Protein AF-A0A317Z654-F1 (afdb_monomer)

Mean predicted aligned error: 9.39 Å

Sequence (153 aa):
MNNPNESRLLTFFTDKKKDPSYTLAQSIGLVLGPLLFALILLFVRPDDLAFKGVYVLAITAWIAIWWITEAIPIPATSLLPLVLLPLGHVMNSATVSAQYGNDIIYLFLGGFILAIAMERWDLHTRIALTIISSIGTSTGRILLGFMVATGGL

Secondary structure (DSSP, 8-state):
---HHHHHHHHHHH------SS-HHHHHHHHHHHHHHHHHHHH---TTS-HHHHHHHHHHHHHHHHHHHT-S-HHHHHTHHHHHHHHTTSS-HHHHHHHTT-HHHHHHHHHHHHHHHHHHTTHHHHHHHHHHHHH-S-HHHHHHHHHHHHH--

Radius of gyration: 26.68 Å; Cα contacts (8 Å, |Δi|>4): 96; chains: 1; bounding box: 50×75×62 Å

Structure (mmCIF, N/CA/C/O backbone):
data_AF-A0A317Z654-F1
#
_entry.id   AF-A0A317Z654-F1
#
loop_
_atom_site.group_PDB
_atom_site.id
_atom_site.type_symbol
_atom_site.label_atom_id
_atom_site.label_alt_id
_atom_site.label_comp_id
_atom_site.label_asym_id
_atom_site.label_entity_id
_atom_site.label_seq_id
_atom_site.pdbx_PDB_ins_code
_atom_site.Cartn_x
_atom_site.Cartn_y
_atom_site.Cartn_z
_atom_site.occupancy
_atom_site.B_iso_or_equiv
_atom_site.auth_seq_id
_atom_site.auth_comp_id
_atom_site.auth_asym_id
_atom_site.auth_atom_id
_atom_site.pdbx_PDB_model_num
ATOM 1 N N . MET A 1 1 ? -21.015 -56.261 8.034 1.00 54.62 1 MET A N 1
ATOM 2 C CA . MET A 1 1 ? -22.139 -55.854 7.163 1.00 54.62 1 MET A CA 1
ATOM 3 C C . MET A 1 1 ? -22.178 -54.333 7.170 1.00 54.62 1 MET A C 1
ATOM 5 O O . MET A 1 1 ? -22.530 -53.773 8.195 1.00 54.62 1 MET A O 1
ATOM 9 N N . ASN A 1 2 ? -21.705 -53.679 6.103 1.00 59.78 2 ASN A N 1
ATOM 10 C CA . ASN A 1 2 ? -21.690 -52.213 5.997 1.00 59.78 2 ASN A CA 1
ATOM 11 C C . ASN A 1 2 ? -23.129 -51.710 5.823 1.00 59.78 2 ASN A C 1
ATOM 13 O O . ASN A 1 2 ? -23.832 -52.179 4.926 1.00 59.78 2 ASN A O 1
ATOM 17 N N . ASN A 1 3 ? -23.574 -50.798 6.687 1.00 70.75 3 ASN A N 1
ATOM 18 C CA . ASN A 1 3 ? -24.916 -50.233 6.631 1.00 70.75 3 ASN A CA 1
ATOM 19 C C . ASN A 1 3 ? -24.988 -49.211 5.475 1.00 70.75 3 ASN A C 1
ATOM 21 O O . ASN A 1 3 ? -24.226 -48.243 5.489 1.00 70.75 3 ASN A O 1
ATOM 25 N N . PRO A 1 4 ? -25.894 -49.363 4.491 1.00 69.50 4 PRO A N 1
ATOM 26 C CA . PRO A 1 4 ? -26.003 -48.446 3.347 1.00 69.50 4 PRO A CA 1
ATOM 27 C C . PRO A 1 4 ? -26.296 -46.981 3.732 1.00 69.50 4 PRO A C 1
ATOM 29 O O . PRO A 1 4 ? -26.114 -46.074 2.916 1.00 69.50 4 PRO A O 1
ATOM 32 N N . ASN A 1 5 ? -26.720 -46.722 4.974 1.00 70.88 5 ASN A N 1
ATOM 33 C CA . ASN A 1 5 ? -26.965 -45.373 5.483 1.00 70.88 5 ASN A CA 1
ATOM 34 C C . ASN A 1 5 ? -25.691 -44.661 5.980 1.00 70.88 5 ASN A C 1
ATOM 36 O O . ASN A 1 5 ? -25.615 -43.438 5.877 1.00 70.88 5 ASN A O 1
ATOM 40 N N . GLU A 1 6 ? -24.667 -45.388 6.444 1.00 70.06 6 GLU A N 1
ATOM 41 C CA . GLU A 1 6 ? -23.388 -44.786 6.868 1.00 70.06 6 GLU A CA 1
ATOM 42 C C . GLU A 1 6 ? -22.599 -44.242 5.675 1.00 70.06 6 GLU A C 1
ATOM 44 O O . GLU A 1 6 ? -22.070 -43.133 5.736 1.00 70.06 6 GLU A O 1
ATOM 49 N N . SER A 1 7 ? -22.589 -44.961 4.547 1.00 66.94 7 SER A N 1
ATOM 50 C CA . SER A 1 7 ? -21.935 -44.492 3.319 1.00 66.94 7 SER A CA 1
ATOM 51 C C . SER A 1 7 ? -22.554 -43.200 2.786 1.00 66.94 7 SER A C 1
ATOM 53 O O . SER A 1 7 ? -21.828 -42.344 2.289 1.00 66.94 7 SER A O 1
ATOM 55 N N . ARG A 1 8 ? -23.878 -43.027 2.937 1.00 69.31 8 ARG A N 1
ATOM 56 C CA . ARG A 1 8 ? -24.574 -41.791 2.548 1.00 69.31 8 ARG A CA 1
ATOM 57 C C . ARG A 1 8 ? -24.163 -40.614 3.426 1.00 69.31 8 ARG A C 1
ATOM 59 O O . ARG A 1 8 ? -23.849 -39.555 2.889 1.00 69.31 8 ARG A O 1
ATOM 66 N N . LEU A 1 9 ? -24.110 -40.799 4.745 1.00 68.06 9 LEU A N 1
ATOM 67 C CA . LEU A 1 9 ? -23.656 -39.761 5.676 1.00 68.06 9 LEU A CA 1
ATOM 68 C C . LEU A 1 9 ? -22.213 -39.340 5.374 1.00 68.06 9 LEU A C 1
ATOM 70 O O . LEU A 1 9 ? -21.937 -38.149 5.268 1.00 68.06 9 LEU A O 1
ATOM 74 N N . LEU A 1 10 ? -21.315 -40.297 5.126 1.00 67.56 10 LEU A N 1
ATOM 75 C CA . LEU A 1 10 ? -19.926 -40.000 4.769 1.00 67.56 10 LEU A CA 1
ATOM 76 C C . LEU A 1 10 ? -19.807 -39.239 3.439 1.00 67.56 10 LEU A C 1
ATOM 78 O O . LEU A 1 10 ? -18.992 -38.324 3.356 1.00 67.56 10 LEU A O 1
ATOM 82 N N . THR A 1 11 ? -20.643 -39.522 2.431 1.00 67.25 11 THR A N 1
ATOM 83 C CA . THR A 1 11 ? -20.683 -38.707 1.200 1.00 67.25 11 THR A CA 1
ATOM 84 C C . THR A 1 11 ? -21.229 -37.294 1.427 1.00 67.25 11 THR A C 1
ATOM 86 O O . THR A 1 11 ? -20.702 -36.360 0.831 1.00 67.25 11 THR A O 1
ATOM 89 N N . PHE A 1 12 ? -22.200 -37.102 2.331 1.00 67.81 12 PHE A N 1
ATOM 90 C CA . PHE A 1 12 ? -22.700 -35.767 2.698 1.00 67.81 12 PHE A CA 1
ATOM 91 C C . PHE A 1 12 ? -21.652 -34.918 3.441 1.00 67.81 12 PHE A C 1
ATOM 93 O O . PHE A 1 12 ? -21.646 -33.700 3.286 1.00 67.81 12 PHE A O 1
ATOM 100 N N . PHE A 1 13 ? -20.747 -35.536 4.212 1.00 71.06 13 PHE A N 1
ATOM 101 C CA . PHE A 1 13 ? -19.659 -34.835 4.915 1.00 71.06 13 PHE A CA 1
ATOM 102 C C . PHE A 1 13 ? -18.355 -34.712 4.105 1.00 71.06 13 PHE A C 1
ATOM 104 O O . PHE A 1 13 ? -17.494 -33.909 4.465 1.00 71.06 13 PHE A O 1
ATOM 111 N N . THR A 1 14 ? -18.188 -35.489 3.029 1.00 69.56 14 THR A N 1
ATOM 112 C CA . THR A 1 14 ? -16.955 -35.503 2.213 1.00 69.56 14 THR A CA 1
ATOM 113 C C . THR A 1 14 ? -16.972 -34.468 1.091 1.00 69.56 14 THR A C 1
ATOM 115 O O . THR A 1 14 ? -15.910 -34.090 0.596 1.00 69.56 14 THR A O 1
ATOM 118 N N . ASP A 1 15 ? -18.139 -33.942 0.720 1.00 63.03 15 ASP A N 1
ATOM 119 C CA . ASP A 1 15 ? -18.247 -32.924 -0.325 1.00 63.03 15 ASP A CA 1
ATOM 120 C C . ASP A 1 15 ? -17.948 -31.517 0.227 1.00 63.03 15 ASP A C 1
ATOM 122 O O . ASP A 1 15 ? -18.772 -30.599 0.219 1.00 63.03 15 ASP A O 1
ATOM 126 N N . LYS A 1 16 ? -16.732 -31.330 0.761 1.00 62.50 16 LYS A N 1
ATOM 127 C CA . LYS A 1 16 ? -16.167 -29.987 0.903 1.00 62.50 16 LYS A CA 1
ATOM 128 C C . LYS A 1 16 ? -15.855 -29.490 -0.499 1.00 62.50 16 LYS A C 1
ATOM 130 O O . LYS A 1 16 ? -14.761 -29.721 -1.018 1.00 62.50 16 LYS A O 1
ATOM 135 N N . LYS A 1 17 ? -16.814 -28.777 -1.090 1.00 58.84 17 LYS A N 1
ATOM 136 C CA . LYS A 1 17 ? -16.589 -27.929 -2.258 1.00 58.84 17 LYS A CA 1
ATOM 137 C C . LYS A 1 17 ? -15.328 -27.106 -1.989 1.00 58.84 17 LYS A C 1
ATOM 139 O O . LYS A 1 17 ? -15.285 -26.294 -1.068 1.00 58.84 17 LYS A O 1
ATOM 144 N N . LYS A 1 18 ? -14.260 -27.409 -2.721 1.00 60.62 18 LYS A N 1
ATOM 145 C CA . LYS A 1 18 ? -12.972 -26.739 -2.575 1.00 60.62 18 LYS A CA 1
ATOM 146 C C . LYS A 1 18 ? -13.162 -25.343 -3.151 1.00 60.62 18 LYS A C 1
ATOM 148 O O 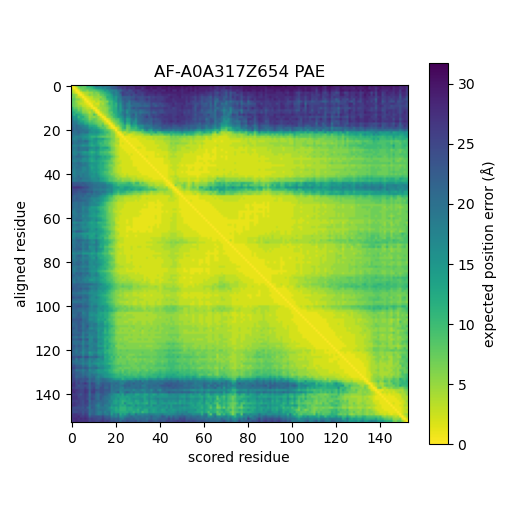. LYS A 1 18 ? -13.158 -25.189 -4.371 1.00 60.62 18 LYS A O 1
ATOM 153 N N . ASP A 1 19 ? -13.431 -24.363 -2.293 1.00 62.00 19 ASP A N 1
ATOM 154 C CA . ASP A 1 19 ? -13.517 -22.978 -2.738 1.00 62.00 19 ASP A CA 1
ATOM 155 C C . ASP A 1 19 ? -12.210 -22.641 -3.471 1.00 62.00 19 ASP A C 1
ATOM 157 O O . ASP A 1 19 ? -11.124 -22.979 -2.974 1.00 62.00 19 ASP A O 1
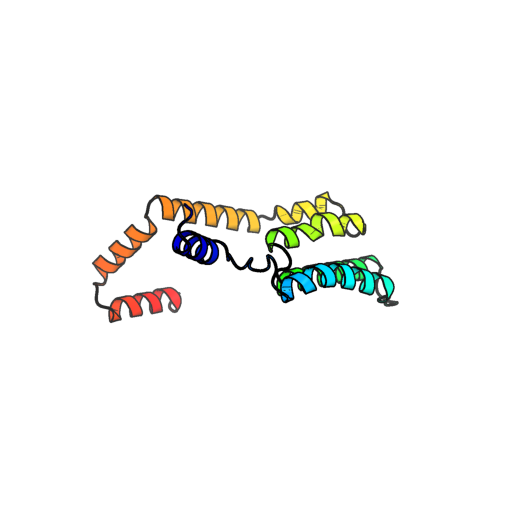ATOM 161 N N . PRO A 1 20 ? -12.281 -22.087 -4.693 1.00 65.50 20 PRO A N 1
ATOM 162 C CA . P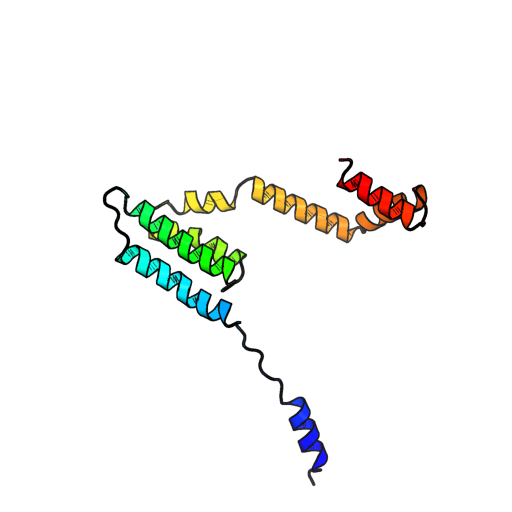RO A 1 20 ? -11.082 -21.767 -5.444 1.00 65.50 20 PRO A CA 1
ATOM 163 C C . PRO A 1 20 ? -10.223 -20.822 -4.603 1.00 65.50 20 PRO A C 1
ATOM 165 O O . PRO A 1 20 ? -10.703 -19.804 -4.113 1.00 65.50 20 PRO A O 1
ATOM 168 N N . SER A 1 21 ? -8.946 -21.173 -4.424 1.00 77.44 21 SER A N 1
ATOM 169 C CA . SER A 1 21 ? -8.009 -20.414 -3.583 1.00 77.44 21 SER A CA 1
ATOM 170 C C . SER A 1 21 ? -7.780 -18.977 -4.067 1.00 77.44 21 SER A C 1
ATOM 172 O O . SER A 1 21 ? -7.259 -18.169 -3.308 1.00 77.44 21 SER A O 1
ATOM 174 N N . TYR A 1 22 ? -8.186 -18.668 -5.304 1.00 81.06 22 TYR A N 1
ATOM 175 C CA . TYR A 1 22 ? -8.161 -17.339 -5.898 1.00 81.06 22 TYR A CA 1
ATOM 176 C C . TYR A 1 22 ? -9.501 -17.005 -6.545 1.00 81.06 22 TYR A C 1
ATOM 178 O O . TYR A 1 22 ? -10.114 -17.839 -7.219 1.00 81.06 22 TYR A O 1
ATOM 186 N N . THR A 1 23 ? -9.916 -15.749 -6.413 1.00 90.88 23 THR A N 1
ATOM 187 C CA . THR A 1 23 ? -11.000 -15.204 -7.230 1.00 90.88 23 THR A CA 1
ATOM 188 C C . THR A 1 23 ? -10.538 -15.039 -8.682 1.00 90.88 23 THR A C 1
ATOM 190 O O . THR A 1 23 ? -9.341 -15.014 -8.991 1.00 90.88 23 THR A O 1
ATOM 193 N N . LEU A 1 24 ? -11.495 -14.912 -9.605 1.00 90.62 24 LEU A N 1
ATOM 194 C CA . LEU A 1 24 ? -11.193 -14.665 -11.016 1.00 90.62 24 LEU A CA 1
ATOM 195 C C . LEU A 1 24 ? -10.365 -13.379 -11.181 1.00 90.62 24 LEU A C 1
ATOM 197 O O . LEU A 1 24 ? -9.372 -13.384 -11.902 1.00 90.62 24 LEU A O 1
ATOM 201 N N . ALA A 1 25 ? -10.728 -12.310 -10.465 1.00 91.50 25 ALA A N 1
ATOM 202 C CA . ALA A 1 25 ? -10.007 -11.040 -10.496 1.00 91.50 25 ALA A CA 1
ATOM 203 C C . ALA A 1 25 ? -8.552 -11.189 -10.025 1.00 91.50 25 ALA A C 1
ATOM 205 O O . ALA A 1 25 ? -7.647 -10.728 -10.717 1.00 91.50 25 ALA A O 1
ATOM 206 N N . GLN A 1 26 ? -8.321 -11.897 -8.914 1.00 94.19 26 GLN A N 1
ATOM 207 C CA . GLN A 1 26 ? -6.975 -12.162 -8.395 1.00 94.19 26 GLN A CA 1
ATOM 208 C C . GLN A 1 26 ? -6.135 -12.982 -9.376 1.00 94.19 26 GLN A C 1
ATOM 210 O O . GLN A 1 26 ? -4.973 -12.662 -9.620 1.00 94.19 26 GLN A O 1
ATOM 215 N N . SER A 1 27 ? -6.734 -14.012 -9.980 1.00 94.19 27 SER A N 1
ATOM 216 C CA . SER A 1 27 ? -6.054 -14.880 -10.949 1.00 94.19 27 SER A CA 1
ATOM 217 C C . SER A 1 27 ? -5.643 -14.110 -12.205 1.00 94.19 27 SER A C 1
ATOM 219 O O . SER A 1 27 ? -4.512 -14.245 -12.673 1.00 94.19 27 SER A O 1
ATOM 221 N N . ILE A 1 28 ? -6.540 -13.268 -12.732 1.00 95.88 28 ILE A N 1
ATOM 222 C CA . ILE A 1 28 ? -6.231 -12.386 -13.863 1.00 95.88 28 ILE A CA 1
ATOM 223 C C . ILE A 1 28 ? -5.144 -11.392 -13.464 1.00 95.88 28 ILE A C 1
ATOM 225 O O . ILE A 1 28 ? -4.161 -11.254 -14.185 1.00 95.88 28 ILE A O 1
ATOM 229 N N . GLY A 1 29 ? -5.288 -10.733 -12.314 1.00 95.56 29 GLY A N 1
ATOM 230 C CA . GLY A 1 29 ? -4.338 -9.743 -11.818 1.00 95.56 29 GLY A CA 1
ATOM 231 C C . GLY A 1 29 ? -2.920 -10.285 -11.664 1.00 95.56 29 GLY A C 1
ATOM 232 O O . GLY A 1 29 ? -1.959 -9.622 -12.064 1.00 95.56 29 GLY A O 1
ATOM 233 N N . LEU A 1 30 ? -2.793 -11.518 -11.163 1.00 96.00 30 LEU A N 1
ATOM 234 C CA . LEU A 1 30 ? -1.512 -12.192 -10.959 1.00 96.00 30 LEU A CA 1
ATOM 235 C C . LEU A 1 30 ? -0.699 -12.286 -12.256 1.00 96.00 30 LEU A C 1
ATOM 237 O O . LEU A 1 30 ? 0.506 -12.042 -12.237 1.00 96.00 30 LEU A O 1
ATOM 241 N N . VAL A 1 31 ? -1.360 -12.579 -13.380 1.00 97.25 31 VAL A N 1
ATOM 242 C CA . VAL A 1 31 ? -0.726 -12.678 -14.706 1.00 97.25 31 VAL A CA 1
ATOM 243 C C . VAL A 1 31 ? -0.643 -11.314 -15.393 1.00 97.25 31 VAL A C 1
ATOM 245 O O . VAL A 1 31 ? 0.366 -10.990 -16.021 1.00 97.25 31 VAL A O 1
ATOM 248 N N . LEU A 1 32 ? -1.686 -10.496 -15.262 1.00 97.06 32 LEU A N 1
ATOM 249 C CA . LEU A 1 32 ? -1.822 -9.222 -15.962 1.00 97.06 32 LEU A CA 1
ATOM 250 C C . LEU A 1 32 ? -0.768 -8.196 -15.522 1.00 97.06 32 LEU A C 1
ATOM 252 O O . LEU A 1 32 ? -0.288 -7.441 -16.362 1.00 97.06 32 LEU A O 1
ATOM 256 N N . GLY A 1 33 ? -0.372 -8.191 -14.244 1.00 97.06 33 GLY A N 1
ATOM 257 C CA . GLY A 1 33 ? 0.680 -7.308 -13.723 1.00 97.06 33 GLY A CA 1
ATOM 258 C C . GLY A 1 33 ? 2.030 -7.472 -14.442 1.00 97.06 33 GLY A C 1
ATOM 259 O O . GLY A 1 33 ? 2.463 -6.543 -15.131 1.00 97.06 33 GLY A O 1
ATOM 260 N N . PRO A 1 34 ? 2.677 -8.651 -14.351 1.00 97.56 34 PRO A N 1
ATOM 261 C CA . PRO A 1 34 ? 3.920 -8.941 -15.068 1.00 97.56 34 PRO A CA 1
ATOM 262 C C . PRO A 1 34 ? 3.786 -8.802 -16.590 1.00 97.56 34 PRO A C 1
ATOM 264 O O . PRO A 1 34 ? 4.713 -8.339 -17.257 1.00 97.56 34 PRO A O 1
ATOM 267 N N . LEU A 1 35 ? 2.630 -9.183 -17.148 1.00 97.88 35 LEU A N 1
ATOM 268 C CA . LEU A 1 35 ? 2.366 -9.052 -18.579 1.00 97.88 35 LEU A CA 1
ATOM 269 C C . LEU A 1 35 ? 2.400 -7.582 -19.013 1.00 97.88 35 LEU A C 1
ATOM 271 O O . LEU A 1 35 ? 3.090 -7.251 -19.974 1.00 97.88 35 LEU A O 1
ATOM 275 N N . LEU A 1 36 ? 1.703 -6.691 -18.302 1.00 97.00 36 LEU A N 1
ATOM 276 C CA . LEU A 1 36 ? 1.702 -5.265 -18.625 1.00 97.00 36 LEU A CA 1
ATOM 277 C C . LEU A 1 36 ? 3.067 -4.617 -18.395 1.00 97.00 36 LEU A C 1
ATOM 279 O O . LEU A 1 36 ? 3.472 -3.792 -19.210 1.00 97.00 36 LEU A O 1
ATOM 283 N N . PHE A 1 37 ? 3.817 -5.040 -17.376 1.00 97.88 37 PHE A N 1
ATOM 284 C CA . PHE A 1 37 ? 5.212 -4.628 -17.211 1.00 97.88 37 PHE A CA 1
ATOM 285 C C . PHE A 1 37 ? 6.043 -4.943 -18.466 1.00 97.88 37 PHE A C 1
ATOM 287 O O . PHE A 1 37 ? 6.694 -4.055 -19.017 1.00 97.88 37 PHE A O 1
ATOM 294 N N . ALA A 1 38 ? 5.970 -6.180 -18.968 1.00 97.50 38 ALA A N 1
ATOM 295 C CA . ALA A 1 38 ? 6.694 -6.584 -20.171 1.00 97.50 38 ALA A CA 1
ATOM 296 C C . ALA A 1 38 ? 6.218 -5.822 -21.420 1.00 97.50 38 ALA A C 1
ATOM 298 O O . ALA A 1 38 ? 7.042 -5.332 -22.192 1.00 97.50 38 ALA A O 1
ATOM 299 N N . LEU A 1 39 ? 4.903 -5.677 -21.608 1.00 97.69 39 LEU A N 1
ATOM 300 C CA . LEU A 1 39 ? 4.339 -4.957 -22.752 1.00 97.69 39 LEU A CA 1
ATOM 301 C C . LEU A 1 39 ? 4.755 -3.481 -22.762 1.00 97.69 39 LEU A C 1
ATOM 303 O O . LEU A 1 39 ? 5.126 -2.968 -23.816 1.00 97.69 39 LEU A O 1
ATOM 307 N N . ILE A 1 40 ? 4.759 -2.810 -21.608 1.00 96.75 40 ILE A N 1
ATOM 308 C CA . ILE A 1 40 ? 5.206 -1.416 -21.509 1.00 96.75 40 ILE A CA 1
ATOM 309 C C . ILE A 1 40 ? 6.685 -1.306 -21.897 1.00 96.75 40 ILE A C 1
ATOM 311 O O . ILE A 1 40 ? 7.026 -0.479 -22.735 1.00 96.75 40 ILE A O 1
ATOM 315 N N . LEU A 1 41 ? 7.560 -2.172 -21.377 1.00 95.50 41 LEU A N 1
ATOM 316 C CA . LEU A 1 41 ? 8.987 -2.131 -21.725 1.00 95.50 41 LEU A CA 1
ATOM 317 C C . LEU A 1 41 ? 9.275 -2.419 -23.210 1.00 95.50 41 LEU A C 1
ATOM 319 O O . LEU A 1 41 ? 10.266 -1.923 -23.757 1.00 95.50 41 LEU A O 1
ATOM 323 N N . LEU A 1 42 ? 8.440 -3.233 -23.860 1.00 95.06 42 LEU A N 1
ATOM 324 C CA . LEU A 1 42 ? 8.608 -3.598 -25.267 1.00 95.06 42 LEU A CA 1
ATOM 325 C C . LEU A 1 42 ? 8.055 -2.536 -26.222 1.00 95.06 42 LEU A C 1
ATOM 327 O O . LEU A 1 42 ? 8.723 -2.210 -27.204 1.00 95.06 42 LEU A O 1
ATOM 331 N N . PHE A 1 43 ? 6.866 -1.998 -25.941 1.00 94.94 43 PHE A N 1
ATOM 332 C CA . PHE A 1 43 ? 6.119 -1.162 -26.886 1.00 94.94 43 PHE A CA 1
ATOM 333 C C . PHE A 1 43 ? 6.133 0.334 -26.560 1.00 94.94 43 PHE A C 1
ATOM 335 O O . PHE A 1 43 ? 5.934 1.146 -27.461 1.00 94.94 43 PHE A O 1
ATOM 342 N N . VAL A 1 44 ? 6.372 0.728 -25.308 1.00 91.94 44 VAL A N 1
ATOM 343 C CA . VAL A 1 44 ? 6.346 2.140 -24.905 1.00 91.94 44 VAL A CA 1
ATOM 344 C C . VAL A 1 44 ? 7.762 2.701 -24.945 1.00 91.94 44 VAL A C 1
ATOM 346 O O . VAL A 1 44 ? 8.574 2.455 -24.057 1.00 91.94 44 VAL A O 1
ATOM 349 N N . ARG A 1 45 ? 8.064 3.473 -25.991 1.00 88.12 45 ARG A N 1
ATOM 350 C CA . ARG A 1 45 ? 9.337 4.193 -26.144 1.00 88.12 45 ARG A CA 1
ATOM 351 C C . ARG A 1 45 ? 9.074 5.620 -26.627 1.00 88.12 45 ARG A C 1
ATOM 353 O O . ARG A 1 45 ? 9.097 5.853 -27.830 1.00 88.12 45 ARG A O 1
ATOM 360 N N . PRO A 1 46 ? 8.759 6.552 -25.715 1.00 88.25 46 PRO A N 1
ATOM 361 C CA . PRO A 1 46 ? 8.628 7.959 -26.065 1.00 88.25 46 PRO A CA 1
ATOM 362 C C . PRO A 1 46 ? 10.012 8.537 -26.370 1.00 88.25 46 PRO A C 1
ATOM 364 O O . PRO A 1 46 ? 10.959 8.247 -25.638 1.00 88.25 46 PRO A O 1
ATOM 367 N N . ASP A 1 47 ? 10.119 9.386 -27.390 1.00 85.25 47 ASP A N 1
ATOM 368 C CA . ASP A 1 47 ? 11.394 10.012 -27.771 1.00 85.25 47 ASP A CA 1
ATOM 369 C C . ASP A 1 47 ? 11.944 10.936 -26.665 1.00 85.25 47 ASP A C 1
ATOM 371 O O . ASP A 1 47 ? 13.154 11.019 -26.457 1.00 85.25 47 ASP A O 1
ATOM 375 N N . ASP A 1 48 ? 11.051 11.552 -25.883 1.00 89.38 48 ASP A N 1
ATOM 376 C CA . ASP A 1 48 ? 11.392 12.513 -24.826 1.00 89.38 48 ASP A CA 1
ATOM 377 C C . ASP A 1 48 ? 11.575 11.883 -23.431 1.00 89.38 48 ASP A C 1
ATOM 379 O O . ASP A 1 48 ? 11.806 12.598 -22.451 1.00 89.38 48 ASP A O 1
ATOM 383 N N . LEU A 1 49 ? 11.457 10.554 -23.292 1.00 89.88 49 LEU A N 1
ATOM 384 C CA . LEU A 1 49 ? 11.509 9.889 -21.986 1.00 89.88 49 LEU A CA 1
ATOM 385 C C . LEU A 1 49 ? 12.677 8.909 -21.878 1.00 89.88 49 LEU A C 1
ATOM 387 O O . LEU A 1 49 ? 12.771 7.917 -22.596 1.00 89.88 49 LEU A O 1
ATOM 391 N N . ALA A 1 50 ? 13.536 9.133 -20.883 1.00 93.31 50 ALA A N 1
ATOM 392 C CA . ALA A 1 50 ? 14.614 8.206 -20.565 1.00 93.31 50 ALA A CA 1
ATOM 393 C C . ALA A 1 50 ? 14.073 6.810 -20.202 1.00 93.31 50 ALA A C 1
ATOM 395 O O . ALA A 1 50 ? 13.038 6.680 -19.543 1.00 93.31 50 ALA A O 1
ATOM 396 N N . PHE A 1 51 ? 14.839 5.759 -20.520 1.00 92.88 51 PHE A N 1
ATOM 397 C CA . PHE A 1 51 ? 14.485 4.363 -20.217 1.00 92.88 51 PHE A CA 1
ATOM 398 C C . PHE A 1 51 ? 14.080 4.143 -18.750 1.00 92.88 51 PHE A C 1
ATOM 400 O O . PHE A 1 51 ? 13.127 3.423 -18.466 1.00 92.88 51 PHE A O 1
ATOM 407 N N . LYS A 1 52 ? 14.753 4.822 -17.810 1.00 94.94 52 LYS A N 1
ATOM 408 C CA . LYS A 1 52 ? 14.414 4.760 -16.379 1.00 94.94 52 LYS A CA 1
ATOM 409 C C . LYS A 1 52 ? 12.975 5.209 -16.097 1.00 94.94 52 LYS A C 1
ATOM 411 O O . LYS A 1 52 ? 12.325 4.615 -15.246 1.00 94.94 52 LYS A O 1
ATOM 416 N N . GLY A 1 53 ? 12.469 6.214 -16.815 1.00 95.19 53 GLY A N 1
ATOM 417 C CA . GLY A 1 53 ? 11.089 6.689 -16.693 1.00 95.19 53 GLY A CA 1
ATOM 418 C C . GLY A 1 53 ? 10.072 5.660 -17.190 1.00 95.19 53 GLY A C 1
ATOM 419 O O . GLY A 1 53 ? 9.108 5.367 -16.487 1.00 95.19 53 GLY A O 1
ATOM 420 N N . VAL A 1 54 ? 10.330 5.041 -18.348 1.00 96.44 54 VAL A N 1
ATOM 421 C CA . VAL A 1 54 ? 9.501 3.937 -18.876 1.00 96.44 54 VAL A CA 1
ATOM 422 C C . VAL A 1 54 ? 9.499 2.746 -17.913 1.00 96.44 54 VAL A C 1
ATOM 424 O O . VAL A 1 54 ? 8.460 2.137 -17.670 1.00 96.44 54 VAL A O 1
ATOM 427 N N . TYR A 1 55 ? 10.648 2.435 -17.317 1.00 97.19 55 TYR A N 1
ATOM 428 C CA . TYR A 1 55 ? 10.772 1.331 -16.372 1.00 97.19 55 TYR A CA 1
ATOM 429 C C . TYR A 1 55 ? 9.996 1.581 -15.070 1.00 97.19 55 TYR A C 1
ATOM 431 O O . TYR A 1 55 ? 9.314 0.682 -14.579 1.00 97.19 55 TYR A O 1
ATOM 439 N N . VAL A 1 56 ? 10.026 2.810 -14.541 1.00 96.88 56 VAL A N 1
ATOM 440 C CA . VAL A 1 56 ? 9.181 3.201 -13.399 1.00 96.88 56 VAL A CA 1
ATOM 441 C C . VAL A 1 56 ? 7.700 3.079 -13.755 1.00 96.88 56 VAL A C 1
ATOM 443 O O . VAL A 1 56 ? 6.959 2.470 -12.990 1.00 96.88 56 VAL A O 1
ATOM 446 N N . LEU A 1 57 ? 7.280 3.561 -14.931 1.00 97.06 57 LEU A N 1
ATOM 447 C CA . LEU A 1 57 ? 5.900 3.416 -15.410 1.00 97.06 57 LEU A CA 1
ATOM 448 C C . LEU A 1 57 ? 5.465 1.942 -15.463 1.00 97.06 57 LEU A C 1
ATOM 450 O O . LEU A 1 57 ? 4.377 1.604 -14.996 1.00 97.06 57 LEU A O 1
ATOM 454 N N . ALA A 1 58 ? 6.321 1.064 -15.990 1.00 97.88 58 ALA A N 1
ATOM 455 C CA . ALA A 1 58 ? 6.055 -0.368 -16.067 1.00 97.88 58 ALA A CA 1
ATOM 456 C C . ALA A 1 58 ? 5.865 -0.993 -14.673 1.00 97.88 58 ALA A C 1
ATOM 458 O O . ALA A 1 58 ? 4.917 -1.755 -14.463 1.00 97.88 58 ALA A O 1
ATOM 459 N N . ILE A 1 59 ? 6.730 -0.658 -13.705 1.00 97.94 59 ILE A N 1
ATOM 460 C CA . ILE A 1 59 ? 6.599 -1.124 -12.313 1.00 97.94 59 ILE A CA 1
ATOM 461 C C . ILE A 1 59 ? 5.300 -0.610 -11.696 1.00 97.94 59 ILE A C 1
ATOM 463 O O . ILE A 1 59 ? 4.568 -1.380 -11.074 1.00 97.94 59 ILE A O 1
ATOM 467 N N . THR A 1 60 ? 5.006 0.680 -11.859 1.00 97.75 60 THR A N 1
ATOM 468 C CA . THR A 1 60 ? 3.796 1.299 -11.312 1.00 97.75 60 THR A CA 1
ATOM 469 C C . THR A 1 60 ? 2.543 0.621 -11.851 1.00 97.75 60 THR A C 1
ATOM 471 O O . THR A 1 60 ? 1.641 0.330 -11.069 1.00 97.75 60 THR A O 1
ATOM 474 N N . ALA A 1 61 ? 2.498 0.308 -13.149 1.00 98.12 61 ALA A N 1
ATOM 475 C CA . ALA A 1 61 ? 1.382 -0.420 -13.744 1.00 98.12 61 ALA A CA 1
ATOM 476 C C . ALA A 1 61 ? 1.201 -1.804 -13.102 1.00 98.12 61 ALA A C 1
ATOM 478 O O . ALA A 1 61 ? 0.092 -2.134 -12.682 1.00 98.12 61 ALA A O 1
ATOM 479 N N . TRP A 1 62 ? 2.281 -2.582 -12.955 1.00 98.31 62 TRP A N 1
ATOM 480 C CA . TRP A 1 62 ? 2.232 -3.888 -12.286 1.00 98.31 62 TRP A CA 1
ATOM 481 C C . TRP A 1 62 ? 1.678 -3.758 -10.861 1.00 98.31 62 TRP A C 1
ATOM 483 O O . TRP A 1 62 ? 0.689 -4.412 -10.521 1.00 98.31 62 TRP A O 1
ATOM 493 N N . ILE A 1 63 ? 2.264 -2.880 -10.046 1.00 98.06 63 ILE A N 1
ATOM 494 C CA . ILE A 1 63 ? 1.855 -2.677 -8.649 1.00 98.06 63 ILE A CA 1
ATOM 495 C C . ILE A 1 63 ? 0.388 -2.248 -8.561 1.00 98.06 63 ILE A C 1
ATOM 497 O O . ILE A 1 63 ? -0.356 -2.799 -7.752 1.00 98.06 63 ILE A O 1
ATOM 501 N N . ALA A 1 64 ? -0.053 -1.325 -9.420 1.00 97.94 64 ALA A N 1
ATOM 502 C CA . ALA A 1 64 ? -1.434 -0.856 -9.444 1.00 97.94 64 ALA A CA 1
ATOM 503 C C . ALA A 1 64 ? -2.423 -1.991 -9.742 1.00 97.94 64 ALA A C 1
ATOM 505 O O . ALA A 1 64 ? -3.439 -2.116 -9.058 1.00 97.94 64 ALA A O 1
ATOM 506 N N . ILE A 1 65 ? -2.114 -2.860 -10.710 1.00 97.88 65 ILE A N 1
ATOM 507 C CA . ILE A 1 65 ? -2.959 -4.019 -11.031 1.00 97.88 65 ILE A CA 1
ATOM 508 C C . ILE A 1 65 ? -3.048 -4.952 -9.830 1.00 97.88 65 ILE A C 1
ATOM 510 O O . ILE A 1 65 ? -4.145 -5.374 -9.468 1.00 97.88 65 ILE A O 1
ATOM 514 N N . TRP A 1 66 ? -1.920 -5.263 -9.191 1.00 97.75 66 TRP A N 1
ATOM 515 C CA . TRP A 1 66 ? -1.896 -6.154 -8.031 1.00 97.75 66 TRP A CA 1
ATOM 516 C C . TRP A 1 66 ? -2.586 -5.562 -6.801 1.00 97.75 66 TRP A C 1
ATOM 518 O O . TRP A 1 66 ? -3.177 -6.324 -6.042 1.00 97.75 66 TRP A O 1
ATOM 528 N N . TRP A 1 67 ? -2.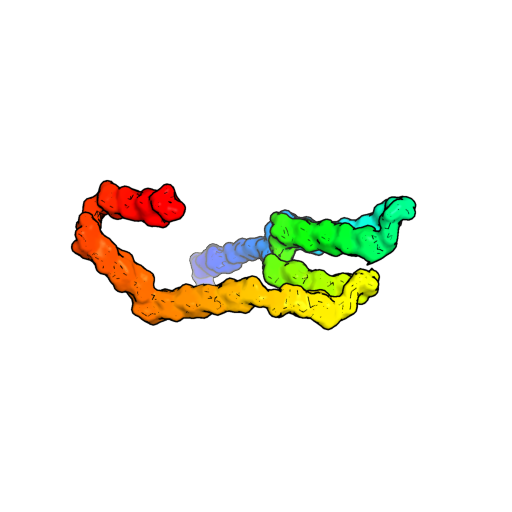577 -4.240 -6.619 1.00 97.19 67 TRP A N 1
ATOM 529 C CA . TRP A 1 67 ? -3.380 -3.581 -5.585 1.00 97.19 67 TRP A CA 1
ATOM 530 C C . TRP A 1 67 ? -4.878 -3.633 -5.885 1.00 97.19 67 TRP A C 1
ATOM 532 O O . TRP A 1 67 ? -5.644 -4.004 -5.005 1.00 97.19 67 TRP A O 1
ATOM 542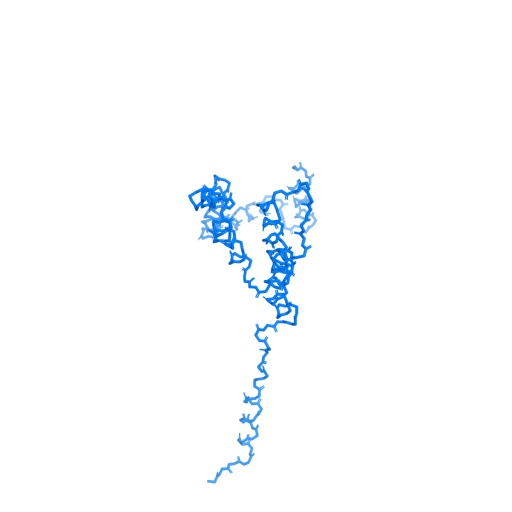 N N . ILE A 1 68 ? -5.305 -3.316 -7.112 1.00 96.69 68 ILE A N 1
ATOM 543 C CA . ILE A 1 68 ? -6.734 -3.286 -7.480 1.00 96.69 68 ILE A CA 1
ATOM 544 C C . ILE A 1 68 ? -7.349 -4.690 -7.471 1.00 96.69 68 ILE A C 1
ATOM 546 O O . ILE A 1 68 ? -8.501 -4.870 -7.091 1.00 96.69 68 ILE A O 1
ATOM 550 N N . THR A 1 69 ? -6.592 -5.686 -7.928 1.00 96.38 69 THR A N 1
ATOM 551 C CA . THR A 1 69 ? -7.063 -7.077 -8.025 1.00 96.38 69 THR A CA 1
ATOM 552 C C . THR A 1 69 ? -6.785 -7.901 -6.775 1.00 96.38 69 THR A C 1
ATOM 554 O O . THR A 1 69 ? -7.228 -9.045 -6.713 1.00 96.38 69 THR A O 1
ATOM 557 N N . GLU A 1 70 ? -6.032 -7.349 -5.818 1.00 96.19 70 GLU A N 1
ATOM 558 C CA . GLU A 1 70 ? -5.529 -8.049 -4.631 1.00 96.19 70 GLU A CA 1
ATOM 559 C C . GLU A 1 70 ? -4.881 -9.405 -4.967 1.00 96.19 70 GLU A C 1
ATOM 561 O O . GLU A 1 70 ? -5.081 -10.402 -4.271 1.00 96.19 70 GLU A O 1
ATOM 566 N N . ALA A 1 71 ? -4.117 -9.460 -6.068 1.00 94.25 71 ALA A N 1
ATOM 567 C CA . ALA A 1 71 ? -3.536 -10.698 -6.600 1.00 94.25 71 ALA A CA 1
ATOM 568 C C . ALA A 1 71 ? -2.672 -11.453 -5.571 1.00 94.25 71 ALA A C 1
ATOM 570 O O . ALA A 1 71 ? -2.652 -12.684 -5.549 1.00 94.25 71 ALA A O 1
ATOM 571 N N . ILE A 1 72 ? -1.978 -10.706 -4.710 1.00 95.19 72 ILE A N 1
ATOM 572 C CA . ILE A 1 72 ? -1.287 -11.183 -3.506 1.00 95.19 72 ILE A CA 1
ATOM 573 C C . ILE A 1 72 ? -1.527 -10.169 -2.369 1.00 95.19 72 ILE A C 1
ATOM 575 O O . ILE A 1 72 ? -1.980 -9.053 -2.648 1.00 95.19 72 ILE A O 1
ATOM 579 N N . PRO A 1 73 ? -1.208 -10.493 -1.097 1.00 95.50 73 PRO A N 1
ATOM 580 C CA . PRO A 1 73 ? -1.395 -9.561 0.013 1.00 95.50 73 PRO A CA 1
ATOM 581 C C . PRO A 1 73 ? -0.760 -8.193 -0.259 1.00 95.50 73 PRO A C 1
ATOM 583 O O . PRO A 1 73 ? 0.405 -8.119 -0.656 1.00 95.50 73 PRO A O 1
ATOM 586 N N . ILE A 1 74 ? -1.500 -7.113 0.017 1.00 95.31 74 ILE A N 1
ATOM 587 C CA . ILE A 1 74 ? -1.063 -5.724 -0.216 1.00 95.31 74 ILE A CA 1
ATOM 588 C C . ILE A 1 74 ? 0.363 -5.458 0.308 1.00 95.31 74 ILE A C 1
ATOM 590 O O . ILE A 1 74 ? 1.152 -4.891 -0.450 1.00 95.31 74 ILE A O 1
ATOM 594 N N . PRO A 1 75 ? 0.764 -5.910 1.521 1.00 95.25 75 PRO A N 1
ATOM 595 C CA . PRO A 1 75 ? 2.131 -5.710 2.005 1.00 95.25 75 PRO A CA 1
ATOM 596 C C . PRO A 1 75 ? 3.198 -6.365 1.121 1.00 95.25 75 PRO A C 1
ATOM 598 O O . PRO A 1 75 ? 4.255 -5.780 0.913 1.00 95.25 75 PRO A O 1
ATOM 601 N N . ALA A 1 76 ? 2.923 -7.550 0.567 1.00 96.44 76 ALA A N 1
ATOM 602 C CA . ALA A 1 76 ? 3.856 -8.251 -0.310 1.00 96.44 76 ALA A CA 1
ATOM 603 C C . ALA A 1 76 ? 4.013 -7.523 -1.655 1.00 96.44 76 ALA A C 1
ATOM 605 O O . ALA A 1 76 ? 5.138 -7.327 -2.114 1.00 96.44 76 ALA A O 1
ATOM 606 N N . THR A 1 77 ? 2.914 -7.040 -2.245 1.00 97.00 77 THR A N 1
ATOM 607 C CA . THR A 1 77 ? 2.958 -6.184 -3.446 1.00 97.00 77 THR A CA 1
ATOM 608 C C . THR A 1 77 ? 3.759 -4.907 -3.187 1.00 97.00 77 THR A C 1
ATOM 610 O O . THR A 1 77 ? 4.592 -4.519 -4.006 1.00 97.00 77 THR A O 1
ATOM 613 N N . SER A 1 78 ? 3.575 -4.281 -2.022 1.00 96.25 78 SER A N 1
ATOM 614 C CA . SER A 1 78 ? 4.292 -3.060 -1.638 1.00 96.25 78 SER A CA 1
ATOM 615 C C . SER A 1 78 ? 5.801 -3.253 -1.468 1.00 96.25 78 SER A C 1
ATOM 617 O O . SER A 1 78 ? 6.520 -2.259 -1.446 1.00 96.25 78 SER A O 1
ATOM 619 N N . LEU A 1 79 ? 6.308 -4.488 -1.379 1.00 97.00 79 LEU A N 1
ATOM 620 C CA . LEU A 1 79 ? 7.746 -4.787 -1.353 1.00 97.00 79 LEU A CA 1
ATOM 621 C C . LEU A 1 79 ? 8.365 -4.919 -2.754 1.00 97.00 79 LEU A C 1
ATOM 623 O O . LEU A 1 79 ? 9.589 -4.914 -2.869 1.00 97.00 79 LEU A O 1
ATOM 627 N N . LEU A 1 80 ? 7.568 -4.999 -3.827 1.00 97.12 80 LEU A N 1
ATOM 628 C CA . LEU A 1 80 ? 8.086 -5.130 -5.196 1.00 97.12 80 LEU A CA 1
ATOM 629 C C . LEU A 1 80 ? 9.106 -4.044 -5.595 1.00 97.12 80 LEU A C 1
ATOM 631 O O . LEU A 1 80 ? 10.132 -4.408 -6.178 1.00 97.12 80 LEU A O 1
ATOM 635 N N . PRO A 1 81 ? 8.911 -2.741 -5.288 1.00 96.94 81 PRO A N 1
ATOM 636 C CA . PRO A 1 81 ? 9.885 -1.701 -5.626 1.00 96.94 81 PRO A CA 1
ATOM 637 C C . PRO A 1 81 ? 11.288 -1.967 -5.078 1.00 96.94 81 PRO A C 1
ATOM 639 O O . PRO A 1 81 ? 12.265 -1.636 -5.750 1.00 96.94 81 PRO A O 1
ATOM 642 N N . LEU A 1 82 ? 11.387 -2.599 -3.901 1.00 97.19 82 LEU A N 1
ATOM 643 C CA . LEU A 1 82 ? 12.652 -2.933 -3.242 1.00 97.19 82 LEU A CA 1
ATOM 644 C C . LEU A 1 82 ? 13.558 -3.801 -4.121 1.00 97.19 82 LEU A C 1
ATOM 646 O O . LEU A 1 82 ? 14.779 -3.680 -4.059 1.00 97.19 82 LEU A O 1
ATOM 650 N N . VAL A 1 83 ? 12.956 -4.646 -4.957 1.00 96.38 83 VAL A N 1
ATOM 651 C CA . VAL A 1 83 ? 13.661 -5.546 -5.875 1.00 96.38 83 VAL A CA 1
ATOM 652 C C . VAL A 1 83 ? 13.679 -4.973 -7.290 1.00 96.38 83 VAL A C 1
ATOM 654 O O . VAL A 1 83 ? 14.726 -4.932 -7.933 1.00 96.38 83 VAL A O 1
ATOM 657 N N . LEU A 1 84 ? 12.535 -4.495 -7.783 1.00 97.38 84 LEU A N 1
ATOM 658 C CA . LEU A 1 84 ? 12.391 -4.105 -9.182 1.00 97.38 84 LEU A CA 1
ATOM 659 C C . LEU A 1 84 ? 13.165 -2.825 -9.526 1.00 97.38 84 LEU A C 1
ATOM 661 O O . LEU A 1 84 ? 13.776 -2.779 -10.595 1.00 97.38 84 LEU A O 1
ATOM 665 N N . LEU A 1 85 ? 13.188 -1.809 -8.650 1.00 97.44 85 LEU A N 1
ATOM 666 C CA . LEU A 1 85 ? 13.878 -0.540 -8.934 1.00 97.44 85 LEU A CA 1
ATOM 667 C C . LEU A 1 85 ? 15.407 -0.700 -9.039 1.00 97.44 85 LEU A C 1
ATOM 669 O O . LEU A 1 85 ? 15.977 -0.153 -9.992 1.00 97.44 85 LEU A O 1
ATOM 673 N N . PRO A 1 86 ? 16.082 -1.462 -8.151 1.00 97.12 86 PRO A N 1
ATOM 674 C CA . PRO A 1 86 ? 17.498 -1.777 -8.328 1.00 97.12 86 PRO A CA 1
ATOM 675 C C . PRO A 1 86 ? 17.785 -2.636 -9.558 1.00 97.12 86 PRO A C 1
ATOM 677 O O . PRO A 1 86 ? 18.767 -2.368 -10.248 1.00 97.12 86 PRO A O 1
ATOM 680 N N . LEU A 1 87 ? 16.921 -3.609 -9.877 1.00 96.56 87 LEU A N 1
ATOM 681 C CA . LEU A 1 87 ? 17.072 -4.440 -11.081 1.00 96.56 87 LEU A CA 1
ATOM 682 C C . LEU A 1 87 ? 17.042 -3.615 -12.374 1.00 96.56 87 LEU A C 1
ATOM 684 O O . LEU A 1 87 ? 17.786 -3.907 -13.304 1.00 96.56 87 LEU A O 1
ATOM 688 N N . GLY A 1 88 ? 16.232 -2.555 -12.427 1.00 95.00 88 GLY A N 1
ATOM 689 C CA . GLY A 1 88 ? 16.206 -1.628 -13.562 1.00 95.00 88 GLY A CA 1
ATOM 690 C C . GLY A 1 88 ? 17.293 -0.556 -13.542 1.00 95.00 88 GLY A C 1
ATOM 691 O O . GLY A 1 88 ? 17.235 0.372 -14.348 1.00 95.00 88 GLY A O 1
ATOM 692 N N . HIS A 1 89 ? 18.229 -0.608 -12.586 1.00 94.56 89 HIS A N 1
ATOM 693 C CA . HIS A 1 89 ? 19.227 0.437 -12.332 1.00 94.56 89 HIS A CA 1
ATOM 694 C C . HIS A 1 89 ? 18.620 1.850 -12.192 1.00 94.56 89 HIS A C 1
ATOM 696 O O . HIS A 1 89 ? 19.266 2.868 -12.482 1.00 94.56 89 HIS A O 1
ATOM 702 N N . VAL A 1 90 ? 17.362 1.927 -11.744 1.00 96.12 90 VAL A N 1
ATOM 703 C CA . VAL A 1 90 ? 16.658 3.195 -11.523 1.00 96.12 90 VAL A CA 1
ATOM 704 C C . VAL A 1 90 ? 17.219 3.870 -10.279 1.00 96.12 90 VAL A C 1
ATOM 706 O O . VAL A 1 90 ? 17.584 5.044 -10.327 1.00 96.12 90 VAL A O 1
ATOM 709 N N . MET A 1 91 ? 17.345 3.104 -9.197 1.00 95.50 91 MET A N 1
ATOM 710 C CA . MET A 1 91 ? 17.819 3.555 -7.893 1.00 95.50 91 MET A CA 1
ATOM 711 C C . MET A 1 91 ? 18.617 2.434 -7.220 1.00 95.50 91 MET A C 1
ATOM 713 O O . MET A 1 91 ? 18.340 1.260 -7.447 1.00 95.50 91 MET A O 1
ATOM 717 N N . ASN A 1 92 ? 19.617 2.773 -6.403 1.00 96.38 92 ASN A N 1
ATOM 718 C CA . ASN A 1 92 ? 20.372 1.761 -5.662 1.00 96.38 92 ASN A CA 1
ATOM 719 C C . ASN A 1 92 ? 19.517 1.142 -4.534 1.00 96.38 92 ASN A C 1
ATOM 721 O O . ASN A 1 92 ? 18.577 1.766 -4.038 1.00 96.38 92 ASN A O 1
ATOM 725 N N . SER A 1 93 ? 19.861 -0.076 -4.112 1.00 95.12 93 SER A N 1
ATOM 726 C CA . SER A 1 93 ? 19.115 -0.818 -3.088 1.00 95.12 93 SER A CA 1
ATOM 727 C C . SER A 1 93 ? 19.027 -0.081 -1.750 1.00 95.12 93 SER A C 1
ATOM 729 O O . SER A 1 93 ? 17.958 -0.074 -1.149 1.00 95.12 93 SER A O 1
ATOM 731 N N . ALA A 1 94 ? 20.102 0.585 -1.318 1.00 96.06 94 ALA A N 1
ATOM 732 C CA . ALA A 1 94 ? 20.149 1.311 -0.049 1.00 96.06 94 ALA A CA 1
ATOM 733 C C . ALA A 1 94 ? 19.168 2.497 -0.013 1.00 96.06 94 ALA A C 1
ATOM 735 O O . ALA A 1 94 ? 18.471 2.709 0.980 1.00 96.06 94 ALA A O 1
ATOM 736 N N . THR A 1 95 ? 19.071 3.254 -1.106 1.00 95.94 95 THR A N 1
ATOM 737 C CA . THR A 1 95 ? 18.154 4.392 -1.225 1.00 95.94 95 THR A CA 1
ATOM 738 C C . THR A 1 95 ? 16.703 3.922 -1.278 1.00 95.94 95 THR A C 1
ATOM 740 O O . THR A 1 95 ? 15.857 4.541 -0.634 1.00 95.94 95 THR A O 1
ATOM 743 N N . VAL A 1 96 ? 16.411 2.813 -1.969 1.00 96.31 96 VAL A N 1
ATOM 744 C CA . VAL A 1 96 ? 15.053 2.245 -1.991 1.00 96.31 96 VAL A CA 1
ATOM 745 C C . VAL A 1 96 ? 14.671 1.708 -0.609 1.00 96.31 96 VAL A C 1
ATOM 747 O O . VAL A 1 96 ? 13.596 2.035 -0.111 1.00 96.31 96 VAL A O 1
ATOM 750 N N . SER A 1 97 ? 15.551 0.950 0.056 1.00 95.50 97 SER A N 1
ATOM 751 C CA . SER A 1 97 ? 15.279 0.406 1.393 1.00 95.50 97 SER A CA 1
ATOM 752 C C . SER A 1 97 ? 15.088 1.493 2.448 1.00 95.50 97 SER A C 1
ATOM 754 O O . SER A 1 97 ? 14.262 1.331 3.341 1.00 95.50 97 SER A O 1
ATOM 756 N N . ALA A 1 98 ? 15.798 2.621 2.329 1.00 95.56 98 ALA A N 1
ATOM 757 C CA . ALA A 1 98 ? 15.651 3.745 3.251 1.00 95.56 98 ALA A CA 1
ATOM 758 C C . ALA A 1 98 ? 14.218 4.310 3.270 1.00 95.56 98 ALA A C 1
ATOM 760 O O . ALA A 1 98 ? 13.764 4.769 4.314 1.00 95.56 98 ALA A O 1
ATOM 761 N N . GLN A 1 99 ? 13.471 4.219 2.161 1.00 94.81 99 GLN A N 1
ATOM 762 C CA . GLN A 1 99 ? 12.079 4.687 2.111 1.00 94.81 99 GLN A CA 1
ATOM 763 C C . GLN A 1 99 ? 11.127 3.838 2.968 1.00 94.81 99 GLN A C 1
ATOM 765 O O . GLN A 1 99 ? 10.132 4.355 3.467 1.00 94.81 99 GLN A O 1
ATOM 770 N N . TYR A 1 100 ? 11.448 2.562 3.200 1.00 94.31 100 TYR A N 1
ATOM 771 C CA . TYR A 1 100 ? 10.668 1.684 4.082 1.00 94.31 100 TYR A CA 1
ATOM 772 C C . TYR A 1 100 ? 10.940 1.944 5.573 1.00 94.31 100 TYR A C 1
ATOM 774 O O . TYR A 1 100 ? 10.207 1.444 6.421 1.00 94.31 100 TYR A O 1
ATOM 782 N N . GLY A 1 101 ? 11.971 2.730 5.893 1.00 93.25 101 GLY A N 1
ATOM 783 C CA . GLY A 1 101 ? 12.316 3.168 7.247 1.00 93.25 101 GLY A CA 1
ATOM 784 C C . GLY A 1 101 ? 12.029 4.649 7.493 1.00 93.25 101 GLY A C 1
ATOM 785 O O . GLY A 1 101 ? 12.725 5.267 8.290 1.00 93.25 101 GLY A O 1
ATOM 786 N N . ASN A 1 102 ? 11.069 5.243 6.781 1.00 95.19 102 ASN A N 1
ATOM 787 C CA . ASN A 1 102 ? 10.687 6.640 6.978 1.00 95.19 102 ASN A CA 1
ATOM 788 C C . ASN A 1 102 ? 10.048 6.867 8.366 1.00 95.19 102 ASN A C 1
ATOM 790 O O . ASN A 1 102 ? 9.286 6.025 8.842 1.00 95.19 102 ASN A O 1
ATOM 794 N N . ASP A 1 103 ? 10.289 8.030 8.976 1.00 96.38 103 ASP A N 1
ATOM 795 C CA . ASP A 1 103 ? 9.776 8.402 10.306 1.00 96.38 103 ASP A CA 1
ATOM 796 C C . ASP A 1 103 ? 8.255 8.241 10.452 1.00 96.38 103 ASP A C 1
ATOM 798 O O . ASP A 1 103 ? 7.768 7.836 11.508 1.00 96.38 103 ASP A O 1
ATOM 802 N N . ILE A 1 104 ? 7.492 8.487 9.383 1.00 96.94 104 ILE A N 1
ATOM 803 C CA . ILE A 1 104 ? 6.034 8.318 9.374 1.00 96.94 104 ILE A CA 1
ATOM 804 C C . ILE A 1 104 ? 5.650 6.847 9.609 1.00 96.94 104 ILE A C 1
ATOM 806 O O . ILE A 1 104 ? 4.696 6.567 10.332 1.00 96.94 104 ILE A O 1
ATOM 810 N N . ILE A 1 105 ? 6.403 5.891 9.056 1.00 95.81 105 ILE A N 1
ATOM 811 C CA . ILE A 1 105 ? 6.149 4.453 9.247 1.00 95.81 105 ILE A CA 1
ATOM 812 C C . ILE A 1 105 ? 6.365 4.078 10.717 1.00 95.81 105 ILE A C 1
ATOM 814 O O . ILE A 1 105 ? 5.538 3.378 11.304 1.00 95.81 105 ILE A O 1
ATOM 818 N N . TYR A 1 106 ? 7.431 4.591 11.337 1.00 95.44 106 TYR A N 1
ATOM 819 C CA . TYR A 1 106 ? 7.690 4.378 12.761 1.00 95.44 106 TYR A CA 1
ATOM 820 C C . TYR A 1 106 ? 6.650 5.053 13.658 1.00 95.44 106 TYR A C 1
ATOM 822 O O . TYR A 1 106 ? 6.267 4.475 14.676 1.00 95.44 106 TYR A O 1
ATOM 830 N N . LEU A 1 107 ? 6.139 6.224 13.270 1.00 97.56 107 LEU A N 1
ATOM 831 C CA . LEU A 1 107 ? 5.036 6.885 13.967 1.00 97.56 107 LEU A CA 1
ATOM 832 C C . LEU A 1 107 ? 3.770 6.017 13.960 1.00 97.56 107 LEU A C 1
ATOM 834 O O . LEU A 1 107 ? 3.169 5.813 15.015 1.00 97.56 107 LEU A O 1
ATOM 838 N N . PHE A 1 108 ? 3.389 5.462 12.805 1.00 97.12 108 PHE A N 1
ATOM 839 C CA . PHE A 1 108 ? 2.252 4.541 12.718 1.00 97.12 108 PHE A CA 1
ATOM 840 C C . PHE A 1 108 ? 2.483 3.268 13.534 1.00 97.12 108 PHE A C 1
ATOM 842 O O . PHE A 1 108 ? 1.586 2.848 14.263 1.00 97.12 108 PHE A O 1
ATOM 849 N N . LEU A 1 109 ? 3.685 2.686 13.477 1.00 97.31 109 LEU A N 1
ATOM 850 C CA . LEU A 1 109 ? 4.042 1.525 14.293 1.00 97.31 109 LEU A CA 1
ATOM 851 C C . LEU A 1 109 ? 3.895 1.828 15.792 1.00 97.31 109 LEU A C 1
ATOM 853 O O . LEU A 1 109 ? 3.274 1.051 16.516 1.00 97.31 109 LEU A O 1
ATOM 857 N N . GLY A 1 110 ? 4.405 2.974 16.250 1.00 97.25 110 GLY A N 1
ATOM 858 C CA . GLY A 1 110 ? 4.230 3.443 17.624 1.00 97.25 110 GLY A CA 1
ATOM 859 C C . GLY A 1 110 ? 2.757 3.645 17.988 1.00 97.25 110 GLY A C 1
ATOM 860 O O . GLY A 1 110 ? 2.321 3.194 19.046 1.00 97.25 110 GLY A O 1
ATOM 861 N N . GLY A 1 111 ? 1.967 4.239 17.090 1.00 97.19 111 GLY A N 1
ATOM 862 C CA . GLY A 1 111 ? 0.521 4.400 17.250 1.00 97.19 111 GLY A CA 1
ATOM 863 C C . GLY A 1 111 ? -0.217 3.066 17.402 1.00 97.19 111 GLY A C 1
ATOM 864 O O . GLY A 1 111 ? -1.048 2.927 18.298 1.00 97.19 111 GLY A O 1
ATOM 865 N N . PHE A 1 112 ? 0.129 2.056 16.600 1.00 97.50 112 PHE A N 1
ATOM 866 C CA . PHE A 1 112 ? -0.443 0.714 16.727 1.00 97.50 112 PHE A CA 1
ATOM 867 C C . PHE A 1 112 ? -0.020 0.020 18.022 1.00 97.50 112 PHE A C 1
ATOM 869 O O . PHE A 1 112 ? -0.860 -0.588 18.682 1.00 97.50 112 PHE A O 1
ATOM 876 N N . ILE A 1 113 ? 1.244 0.148 18.436 1.00 98.00 113 ILE A N 1
ATOM 877 C CA . ILE A 1 113 ? 1.714 -0.385 19.724 1.00 98.00 113 ILE A CA 1
ATOM 878 C C . ILE A 1 113 ? 0.937 0.255 20.884 1.00 98.00 113 ILE A C 1
ATOM 880 O O . ILE A 1 113 ? 0.492 -0.455 21.787 1.00 98.00 113 ILE A O 1
ATOM 884 N N . LEU A 1 114 ? 0.722 1.573 20.849 1.00 97.69 114 LEU A N 1
ATOM 885 C CA . LEU A 1 114 ? -0.087 2.281 21.844 1.00 97.69 114 LEU A CA 1
ATOM 886 C C . 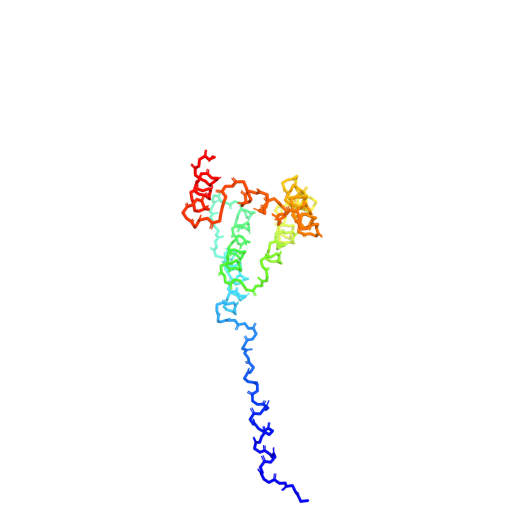LEU A 1 114 ? -1.553 1.830 21.825 1.00 97.69 114 LEU A C 1
ATOM 888 O O . LEU A 1 114 ? -2.135 1.640 22.893 1.00 97.69 114 LEU A O 1
ATOM 892 N N . ALA A 1 115 ? -2.140 1.617 20.645 1.00 97.50 115 ALA A N 1
ATOM 893 C CA . ALA A 1 115 ? -3.504 1.108 20.510 1.00 97.50 115 ALA A CA 1
ATOM 894 C C . ALA A 1 115 ? -3.648 -0.300 21.113 1.00 97.50 115 ALA A C 1
ATOM 896 O O . ALA A 1 115 ? -4.553 -0.534 21.912 1.00 97.50 115 ALA A O 1
ATOM 897 N N . ILE A 1 116 ? -2.709 -1.205 20.823 1.00 97.56 116 ILE A N 1
ATOM 898 C CA . ILE A 1 116 ? -2.683 -2.563 21.391 1.00 97.56 116 ILE A CA 1
ATOM 899 C C . ILE A 1 116 ? -2.487 -2.513 22.911 1.00 97.56 116 ILE A C 1
ATOM 901 O O . ILE A 1 116 ? -3.133 -3.255 23.650 1.00 97.56 116 ILE A O 1
ATOM 905 N N . ALA A 1 117 ? -1.623 -1.625 23.412 1.00 97.38 117 ALA A N 1
ATOM 906 C CA . ALA A 1 117 ? -1.472 -1.427 24.849 1.00 97.38 117 ALA A CA 1
ATOM 907 C C . ALA A 1 117 ? -2.791 -0.940 25.479 1.00 97.38 117 ALA A C 1
ATOM 909 O O . ALA A 1 117 ? -3.230 -1.486 26.489 1.00 97.38 117 ALA A O 1
ATOM 910 N N . MET A 1 118 ? -3.466 0.034 24.868 1.00 97.56 118 MET A N 1
ATOM 911 C CA . MET A 1 118 ? -4.767 0.532 25.327 1.00 97.56 118 MET A CA 1
ATOM 912 C C . MET A 1 118 ? -5.848 -0.558 25.337 1.00 97.56 118 MET A C 1
ATOM 914 O O . MET A 1 118 ? -6.685 -0.583 26.245 1.00 97.56 118 MET A O 1
ATOM 918 N N . GLU A 1 119 ? -5.832 -1.453 24.350 1.00 97.44 119 GLU A N 1
ATOM 919 C CA . GLU A 1 119 ? -6.703 -2.627 24.291 1.00 97.44 119 GLU A CA 1
ATOM 920 C C . GLU A 1 119 ? -6.394 -3.599 25.435 1.00 97.44 119 GLU A C 1
ATOM 922 O O . GLU A 1 119 ? -7.286 -3.956 26.199 1.00 97.44 119 GLU A O 1
ATOM 927 N N . ARG A 1 120 ? -5.117 -3.945 25.635 1.00 97.06 120 ARG A N 1
ATOM 928 C CA . ARG A 1 120 ? -4.674 -4.913 26.650 1.00 97.06 120 ARG A CA 1
ATOM 929 C C . ARG A 1 120 ? -5.015 -4.514 28.090 1.00 97.06 120 ARG A C 1
ATOM 931 O O . ARG A 1 120 ? -5.150 -5.394 28.937 1.00 97.06 120 ARG A O 1
ATOM 938 N N . TRP A 1 121 ? -5.109 -3.215 28.373 1.00 97.00 121 TRP A N 1
ATOM 939 C CA . TRP A 1 121 ? -5.463 -2.677 29.694 1.00 97.00 121 TRP A CA 1
ATOM 940 C C . TRP A 1 121 ? -6.950 -2.301 29.827 1.00 97.00 121 TRP A C 1
ATOM 942 O O . TRP A 1 121 ? -7.335 -1.700 30.838 1.00 97.00 121 TRP A O 1
ATOM 952 N N . ASP A 1 122 ? -7.773 -2.605 28.814 1.00 95.94 122 ASP A N 1
ATOM 953 C CA . ASP A 1 122 ? -9.180 -2.190 28.714 1.00 95.94 122 ASP A CA 1
ATOM 954 C C . ASP A 1 122 ? -9.370 -0.680 28.941 1.00 95.94 122 ASP A C 1
ATOM 956 O O . ASP A 1 122 ? -10.396 -0.213 29.447 1.00 95.94 122 ASP A O 1
ATOM 960 N N . LEU A 1 123 ? -8.352 0.118 28.604 1.00 96.88 123 LEU A N 1
ATOM 961 C CA . LEU A 1 123 ? -8.344 1.546 28.906 1.00 96.88 123 LEU A CA 1
ATOM 962 C C . LEU A 1 123 ? -9.440 2.266 28.111 1.00 96.88 123 LEU A C 1
ATOM 964 O O . LEU A 1 123 ? -10.149 3.103 28.664 1.00 96.88 123 LEU A O 1
ATOM 968 N N . HIS A 1 124 ? -9.641 1.872 26.853 1.00 94.75 124 HIS A N 1
ATOM 969 C CA . HIS A 1 124 ? -10.743 2.342 26.015 1.00 94.75 124 HIS A CA 1
ATOM 970 C C . HIS A 1 124 ? -12.117 2.084 26.672 1.00 94.75 124 HIS A C 1
ATOM 972 O O . HIS A 1 124 ? -12.956 2.985 26.708 1.00 94.75 124 HIS A O 1
ATOM 978 N N . THR A 1 125 ? -12.318 0.915 27.294 1.00 94.62 125 THR A N 1
ATOM 979 C CA . THR A 1 125 ? -13.544 0.566 28.036 1.00 94.62 125 THR A CA 1
ATOM 980 C C . THR A 1 125 ? -13.718 1.413 29.294 1.00 94.62 125 THR A C 1
ATOM 982 O O . THR A 1 125 ? -14.812 1.917 29.554 1.00 94.62 125 THR A O 1
ATOM 985 N N . ARG A 1 126 ? -12.649 1.633 30.071 1.00 95.88 126 ARG A N 1
ATOM 986 C CA . ARG A 1 126 ? -12.691 2.501 31.266 1.00 95.88 126 ARG A CA 1
ATOM 987 C C . ARG A 1 126 ? -13.082 3.932 30.906 1.00 95.88 126 ARG A C 1
ATOM 989 O O . ARG A 1 126 ? -13.920 4.529 31.584 1.00 95.88 126 ARG A O 1
ATOM 996 N N . ILE A 1 127 ? -12.504 4.464 29.831 1.00 92.56 127 ILE A N 1
ATOM 997 C CA . ILE A 1 127 ? -12.827 5.798 29.318 1.00 92.56 127 ILE A CA 1
ATOM 998 C C . ILE A 1 127 ? -14.295 5.840 28.871 1.00 92.56 127 ILE A C 1
ATOM 1000 O O . ILE A 1 127 ? -15.035 6.720 29.311 1.00 92.56 127 ILE A O 1
ATOM 1004 N N . ALA A 1 128 ? -14.74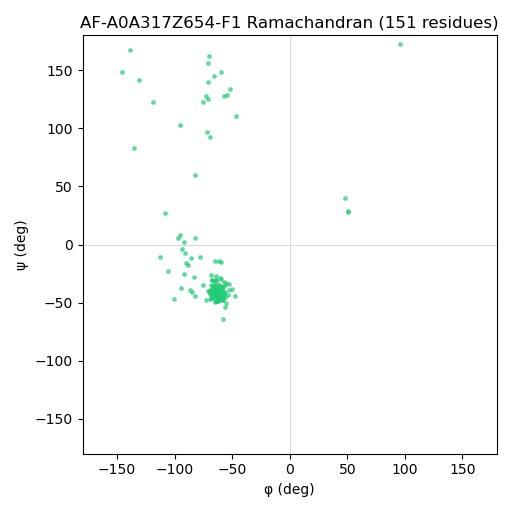9 4.855 28.089 1.00 90.06 128 ALA A N 1
ATOM 1005 C CA . ALA A 1 128 ? -16.134 4.779 27.624 1.00 90.06 128 ALA A CA 1
ATOM 1006 C C . ALA A 1 128 ? -17.143 4.738 28.786 1.00 90.06 128 ALA A C 1
ATOM 1008 O O . ALA A 1 128 ? -18.097 5.517 28.805 1.00 90.06 128 ALA A O 1
ATOM 1009 N N . LEU A 1 129 ? -16.914 3.889 29.793 1.00 90.56 129 LEU A N 1
ATOM 1010 C CA . LEU A 1 129 ? -17.784 3.791 30.969 1.00 90.56 129 LEU A CA 1
ATOM 1011 C C . LEU A 1 129 ? -17.792 5.081 31.798 1.00 90.56 129 LEU A C 1
ATOM 1013 O O . LEU A 1 129 ? -18.853 5.494 32.262 1.00 90.56 129 LEU A O 1
ATOM 1017 N N . THR A 1 130 ? -16.645 5.752 31.938 1.00 89.25 130 THR A N 1
ATOM 1018 C CA . THR A 1 130 ? -16.548 7.040 32.648 1.00 89.25 130 THR A CA 1
ATOM 1019 C C . THR A 1 130 ? -17.386 8.116 31.953 1.00 89.25 130 THR A C 1
ATOM 1021 O O . THR A 1 130 ? -18.153 8.836 32.601 1.00 89.25 130 THR A O 1
ATOM 1024 N N . ILE A 1 131 ? -17.319 8.181 30.621 1.00 86.00 131 ILE A N 1
ATOM 1025 C CA . ILE A 1 131 ? -18.122 9.110 29.816 1.00 86.00 131 ILE A CA 1
ATOM 1026 C C . ILE A 1 131 ? -19.618 8.792 29.957 1.00 86.00 131 ILE A C 1
ATOM 1028 O O . ILE A 1 131 ? -20.408 9.689 30.260 1.00 86.00 131 ILE A O 1
ATOM 1032 N N . ILE A 1 132 ? -20.011 7.520 29.814 1.00 85.81 132 ILE A N 1
ATOM 1033 C CA . ILE A 1 132 ? -21.413 7.084 29.954 1.00 85.81 132 ILE A CA 1
ATOM 1034 C C . ILE A 1 132 ? -21.943 7.382 31.360 1.00 85.81 132 ILE A C 1
ATOM 1036 O O . ILE A 1 132 ? -23.064 7.871 31.496 1.00 85.81 132 ILE A O 1
ATOM 1040 N N . SER A 1 133 ? -21.146 7.151 32.407 1.00 85.62 133 SER A N 1
ATOM 1041 C CA . SER A 1 133 ? -21.548 7.472 33.782 1.00 85.62 133 SER A CA 1
ATOM 1042 C C . SER A 1 133 ? -21.752 8.972 34.014 1.00 85.62 133 SER A C 1
ATOM 1044 O O . SER A 1 133 ? -22.567 9.347 34.851 1.00 85.62 133 SER A O 1
ATOM 1046 N N . SER A 1 134 ? -21.069 9.827 33.245 1.00 84.19 134 SER A N 1
ATOM 1047 C CA . SER A 1 134 ? -21.168 11.286 33.369 1.00 84.19 134 SER A CA 1
ATOM 1048 C C . SER A 1 134 ? -22.354 11.863 32.584 1.00 84.19 134 SER A C 1
ATOM 1050 O O . SER A 1 134 ? -23.044 12.759 33.063 1.00 84.19 134 SER A O 1
ATOM 1052 N N . ILE A 1 135 ? -22.613 11.358 31.373 1.00 81.75 135 ILE A N 1
ATOM 1053 C CA . ILE A 1 135 ? -23.637 11.893 30.452 1.00 81.75 135 ILE A CA 1
ATOM 1054 C C . ILE A 1 135 ? -25.005 11.190 30.635 1.00 81.75 135 ILE A C 1
ATOM 1056 O O . ILE A 1 135 ? -26.072 11.771 30.378 1.00 81.75 135 ILE A O 1
ATOM 1060 N N . GLY A 1 136 ? -24.988 9.951 31.130 1.00 78.81 136 GLY A N 1
ATOM 1061 C CA . GLY A 1 136 ? -26.140 9.063 31.275 1.00 78.81 136 GLY A CA 1
ATOM 1062 C C . GLY A 1 136 ? -26.300 8.084 30.104 1.00 78.81 136 GLY A C 1
ATOM 1063 O O . GLY A 1 136 ? -25.620 8.171 29.086 1.00 78.81 136 GLY A O 1
ATOM 1064 N N . THR A 1 137 ? -27.234 7.141 30.242 1.00 78.56 137 THR A N 1
ATOM 1065 C CA . THR A 1 137 ? -27.440 6.018 29.305 1.00 78.56 137 THR A CA 1
ATOM 1066 C C . THR A 1 137 ? -28.514 6.270 28.241 1.00 78.56 137 THR A C 1
ATOM 1068 O O . THR A 1 137 ? -28.887 5.349 27.515 1.00 78.56 137 THR A O 1
ATOM 1071 N N . SER A 1 138 ? -29.044 7.494 28.124 1.00 84.88 138 SER A N 1
ATOM 1072 C CA . SER A 1 138 ? -30.066 7.775 27.112 1.00 84.88 138 SER A CA 1
ATOM 1073 C C . SER A 1 138 ? -29.446 7.819 25.713 1.00 84.88 138 SER A C 1
ATOM 1075 O O . SER A 1 138 ? -28.487 8.549 25.455 1.00 84.88 138 SER A O 1
ATOM 1077 N N . THR A 1 139 ? -30.021 7.052 24.783 1.00 81.88 139 THR A N 1
ATOM 1078 C CA . THR A 1 139 ? -29.523 6.889 23.406 1.00 81.88 139 THR A CA 1
ATOM 1079 C C . THR A 1 139 ? -29.297 8.229 22.703 1.00 81.88 139 THR A C 1
ATOM 1081 O O . THR A 1 139 ? -28.290 8.408 22.025 1.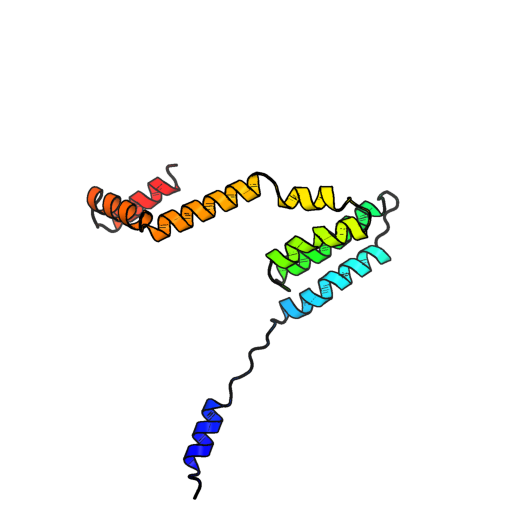00 81.88 139 THR A O 1
ATOM 1084 N N . GLY A 1 140 ? -30.191 9.202 22.927 1.00 84.19 140 GLY A N 1
ATOM 1085 C CA . GLY A 1 140 ? -30.071 10.548 22.365 1.00 84.19 140 GLY A CA 1
ATOM 1086 C C . GLY A 1 140 ? -28.840 11.315 22.854 1.00 84.19 140 GLY A C 1
ATOM 1087 O O . GLY A 1 140 ? -28.197 11.983 22.054 1.00 84.19 140 GLY A O 1
ATOM 1088 N N . ARG A 1 141 ? -28.456 11.190 24.133 1.00 82.12 141 ARG A N 1
ATOM 1089 C CA . ARG A 1 141 ? -27.261 11.870 24.664 1.00 82.12 141 ARG A CA 1
ATOM 1090 C C . ARG A 1 141 ? -25.964 11.207 24.210 1.00 82.12 141 ARG A C 1
ATOM 1092 O O . ARG A 1 141 ? -24.994 11.911 23.954 1.00 82.12 141 ARG A O 1
ATOM 1099 N N . ILE A 1 142 ? -25.962 9.881 24.067 1.00 84.94 142 ILE A N 1
ATOM 1100 C CA . ILE A 1 142 ? -24.817 9.137 23.523 1.00 84.94 142 ILE A CA 1
ATOM 1101 C C . ILE A 1 142 ? -24.573 9.546 22.063 1.00 84.94 142 ILE A C 1
ATOM 1103 O O . ILE A 1 142 ? -23.451 9.900 21.711 1.00 84.94 142 ILE A O 1
ATOM 1107 N N . LEU A 1 143 ? -25.624 9.580 21.233 1.00 86.44 143 LEU A N 1
ATOM 1108 C CA . LEU A 1 143 ? -25.550 10.044 19.839 1.00 86.44 143 LEU A CA 1
ATOM 1109 C C . LEU A 1 143 ? -25.039 11.485 19.727 1.00 86.44 143 LEU A C 1
ATOM 1111 O O . LEU A 1 143 ? -24.160 11.759 18.914 1.00 86.44 143 LEU A O 1
ATOM 1115 N N . LEU A 1 144 ? -25.551 12.389 20.564 1.00 84.44 144 LEU A N 1
ATOM 1116 C CA . LEU A 1 144 ? -25.122 13.790 20.589 1.00 84.44 144 LEU A CA 1
ATOM 1117 C C . LEU A 1 144 ? -23.643 13.906 21.002 1.00 84.44 144 LEU A C 1
ATOM 1119 O O . LEU A 1 144 ? -22.893 14.658 20.385 1.00 84.44 144 LEU A O 1
ATOM 1123 N N . GLY A 1 145 ? -23.199 13.094 21.969 1.00 80.69 145 GLY A N 1
ATOM 1124 C CA . GLY A 1 145 ? -21.789 12.976 22.349 1.00 80.69 145 GLY A CA 1
ATOM 1125 C C . GLY A 1 145 ? -20.890 12.526 21.193 1.00 80.69 145 GLY A C 1
ATOM 1126 O O . GLY A 1 145 ? -19.854 13.143 20.960 1.00 80.69 145 GLY A O 1
ATOM 1127 N N . PHE A 1 146 ? -21.305 11.519 20.417 1.00 82.19 146 PHE A N 1
ATOM 1128 C CA . PHE A 1 146 ? -20.583 11.093 19.210 1.00 82.19 146 PHE A CA 1
ATOM 1129 C C . PHE A 1 146 ? -20.529 12.190 18.139 1.00 82.19 146 PHE A C 1
ATOM 1131 O O . PHE A 1 146 ? -19.469 12.427 17.561 1.00 82.19 146 PHE A O 1
ATOM 1138 N N . MET A 1 147 ? -21.644 12.882 17.886 1.00 88.50 147 MET A N 1
ATOM 1139 C CA . MET A 1 147 ? -21.699 13.974 16.908 1.00 88.50 147 MET A CA 1
ATOM 1140 C C . MET A 1 147 ? -20.769 15.130 17.288 1.00 88.50 147 MET A C 1
ATOM 1142 O O . MET A 1 147 ? -20.049 15.631 16.429 1.00 88.50 147 MET A O 1
ATOM 1146 N N . VAL A 1 148 ? -20.730 15.516 18.567 1.00 86.94 148 VAL A N 1
ATOM 1147 C CA . VAL A 1 148 ? -19.825 16.570 19.056 1.00 86.94 148 VAL A CA 1
ATOM 1148 C C . VAL A 1 148 ? -18.367 16.116 19.007 1.00 86.94 148 VAL A C 1
ATOM 1150 O O . VAL A 1 148 ? -17.522 16.877 18.553 1.00 86.94 148 VAL A O 1
ATOM 1153 N N . ALA A 1 149 ? -18.062 14.880 19.409 1.00 84.56 149 ALA A N 1
ATOM 1154 C CA . ALA A 1 149 ? -16.692 14.366 19.376 1.00 84.56 149 ALA A CA 1
ATOM 1155 C C . ALA A 1 149 ? -16.132 14.223 17.949 1.00 84.56 149 ALA A C 1
ATOM 1157 O O . ALA A 1 149 ? -14.930 14.371 17.758 1.00 84.56 149 ALA A O 1
ATOM 1158 N N . THR A 1 150 ? -16.988 13.931 16.962 1.00 87.44 150 THR A N 1
ATOM 1159 C CA . THR A 1 150 ? -16.563 13.695 15.569 1.00 87.44 150 THR A CA 1
ATOM 1160 C C . THR A 1 150 ? -16.640 14.951 14.700 1.00 87.44 150 THR A C 1
ATOM 1162 O O . THR A 1 150 ? -15.809 15.121 13.819 1.00 87.44 150 THR A O 1
ATOM 1165 N N . GLY A 1 151 ? -17.657 15.799 14.896 1.00 83.94 151 GLY A N 1
ATOM 1166 C CA . GLY A 1 151 ? -17.920 16.974 14.054 1.00 83.94 151 GLY A CA 1
ATOM 1167 C C . GLY A 1 151 ? -17.733 18.327 14.743 1.00 83.94 151 GLY A C 1
ATOM 1168 O O . GLY A 1 151 ? -17.780 19.350 14.068 1.00 83.94 151 GLY A O 1
ATOM 1169 N N . GLY A 1 152 ? -17.566 18.356 16.068 1.00 71.06 152 GLY A N 1
ATOM 1170 C CA . GLY A 1 152 ? -17.248 19.571 16.826 1.00 71.06 152 GLY A CA 1
ATOM 1171 C C . GLY A 1 152 ? -15.749 19.791 17.061 1.00 71.06 152 GLY A C 1
ATOM 1172 O O . GLY A 1 152 ? -15.391 20.815 17.641 1.00 71.06 152 GLY A O 1
ATOM 1173 N N . LEU A 1 153 ? -14.907 18.839 16.641 1.00 55.97 153 LEU A N 1
ATOM 1174 C CA . LEU A 1 153 ? -13.442 18.866 16.697 1.00 55.97 153 LEU A CA 1
ATOM 1175 C C . LEU A 1 153 ? -12.856 19.138 15.308 1.00 55.97 153 LEU A C 1
ATOM 1177 O O . LEU A 1 153 ? -13.430 18.617 14.325 1.00 55.97 153 LEU A O 1
#

InterPro domains:
  IPR001898 Solute carrier family 13 [PF00939] (31-148)

Foldseek 3Di:
DDDPVVVVVCVVVVPPPPDPPFDPLLVCLLVVLVVQLVVLLVPPDDPPDDSLRSNVVSLVSSLVSCVVSVNDPNVVSVCVCLPSCVVSVNDNNVVSVVVCVDPVNVVVVVVVVVVVVCVVVVVVVVVVVVVCVVQDDDPVSVVVVVCCVPPVD

pLDDT: mean 89.49, std 11.1, range [54.62, 98.31]

Organism: Staphylococcus pseudintermedius (NCBI:txid283734)

Solvent-accessible surface area (backbone atoms only — not comparable to full-atom values): 8745 Å² total; per-residue (Å²): 133,87,58,78,66,58,60,51,53,52,54,71,71,63,68,67,77,77,72,70,94,57,53,71,56,18,55,49,18,57,53,48,14,62,48,49,25,52,48,36,68,74,72,56,75,59,93,91,53,57,68,55,56,47,50,51,52,17,51,50,51,20,47,52,36,27,59,77,33,52,39,52,61,64,73,63,56,69,48,45,59,59,56,52,35,38,73,63,69,64,42,58,54,68,67,50,52,50,64,78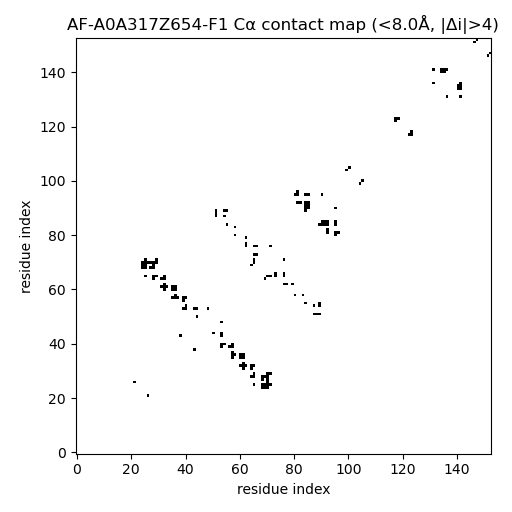,67,36,70,69,56,54,50,51,51,52,51,50,53,53,50,51,51,35,58,76,68,45,44,63,55,56,52,51,51,53,50,39,72,73,76,42,86,52,68,69,57,50,53,50,51,50,48,44,67,67,70,70,102

Nearest PDB structures (foldseek):
  6ol0-assembly2_B  TM=8.615E-01  e=2.462E-02  Vibrio cholerae O1 biovar El Tor str. N16961
  1wn0-assembly1_A  TM=3.425E-01  e=5.095E+00  Zea mays
  1sqg-assembly1_A  TM=3.051E-01  e=4.825E+00  Escherichia coli